Protein AF-A0AAV2RCV8-F1 (afdb_monomer_lite)

Foldseek 3Di:
DDPPDLDFAAPVLLVQLLVAVVSLLVDPSSLVLLLVLLQVVCVVVVHDRLLLSLLSVLVVLLVCLVPDDDPFVVVSLVSLVVSCQQEPDPPHPNHDQLQPVVVLNVQSVVVSVDPDDRDSVSSNVSSVVSNNSSRCLQCVCHVNVSSVVSSVVRDHPPPPPPDDDDDD

Organism: Meganyctiphanes norvegica (NCBI:txid48144)

Sequence (168 aa):
MTSTTLQNPTRQQCDQWQISLNKALEDPDGFQNFYAFLKSFEEYKGVTEGEYTRYLDFWSDCQIFKNTKFDNYSEAKQSALQIFNTYLNTRAEKKLDLGGYDHIVPKTRELLQVENSEDVSSLLNVFDEALSGMRQNLNEGGCGGAYDKWKIHLQPKDKKKNKSCRLL

pLDDT: mean 88.01, std 15.8, range [30.38, 98.31]

InterPro domains:
  IPR016137 RGS domain [PF00615] (20-113)
  IPR016137 RGS domain [PS50132] (20-139)
  IPR024066 RGS, subdomain 1/3 [G3DSA:1.10.196.10] (9-44)
  IPR036305 RGS domain superfamily [SSF48097] (6-100)
  IPR044926 RGS, subdomain 2 [G3DSA:1.10.167.10] (53-139)

Secondary structure (DSSP, 8-state):
------PPPPHHHHHHHHH-HHHHHHSHHHHHHHHHHHHHHHHHHTPPTTTTTHHHHHHHHHHHHHH---SSHHHHHHHHHHHIIIIISTT-TTPPP-TT-TTHHHHHHHHHH-SS---HHHHHHHHHHHHHHHHHHHHTTHHHHHHHHHHHH---------------

Radius of gyration: 19.49 Å; chains: 1; bounding box: 59×40×55 Å

Structure (mmCIF, N/CA/C/O backbone):
data_AF-A0AAV2RCV8-F1
#
_entry.id   AF-A0AAV2RCV8-F1
#
loop_
_atom_site.group_PDB
_atom_site.id
_atom_site.type_symbol
_atom_site.label_atom_id
_atom_site.label_alt_id
_atom_site.label_comp_id
_atom_site.label_asym_id
_atom_site.label_entity_id
_atom_site.label_seq_id
_atom_site.pdbx_PDB_ins_code
_atom_site.Cartn_x
_atom_site.Cartn_y
_atom_site.Cartn_z
_atom_site.occupancy
_atom_site.B_iso_or_equiv
_atom_site.auth_seq_id
_atom_site.auth_comp_id
_atom_site.auth_asym_id
_atom_site.auth_atom_id
_atom_site.pdbx_PDB_model_num
ATOM 1 N N . MET A 1 1 ? -6.090 21.981 -8.834 1.00 31.81 1 MET A N 1
ATOM 2 C CA . MET A 1 1 ? -5.600 20.787 -9.552 1.00 31.81 1 MET A CA 1
ATOM 3 C C . MET A 1 1 ? -4.173 21.074 -9.985 1.00 31.81 1 MET A C 1
ATOM 5 O O . MET A 1 1 ? -3.967 21.737 -10.991 1.00 31.81 1 MET A O 1
ATOM 9 N N . THR A 1 2 ? -3.191 20.726 -9.158 1.00 30.38 2 THR A N 1
ATOM 10 C CA . THR A 1 2 ? -1.776 20.874 -9.516 1.00 30.38 2 THR A CA 1
ATOM 11 C C . THR A 1 2 ? -1.405 19.712 -10.426 1.00 30.38 2 THR A C 1
ATOM 13 O O . THR A 1 2 ? -1.393 18.572 -9.973 1.00 30.38 2 THR A O 1
ATOM 16 N N . SER A 1 3 ? -1.140 19.984 -11.706 1.00 33.75 3 SER A N 1
ATOM 17 C CA . SER A 1 3 ? -0.426 19.038 -12.564 1.00 33.75 3 SER A CA 1
ATOM 18 C C . SER A 1 3 ? 0.937 18.787 -11.933 1.00 33.75 3 SER A C 1
ATOM 20 O O . SER A 1 3 ? 1.831 19.628 -12.028 1.00 33.75 3 SER A O 1
ATOM 22 N N . THR A 1 4 ? 1.085 17.664 -11.239 1.00 44.62 4 THR A N 1
ATOM 23 C CA . THR A 1 4 ? 2.384 17.204 -10.762 1.00 44.62 4 THR A CA 1
ATOM 24 C C . THR A 1 4 ? 3.161 16.766 -11.995 1.00 44.62 4 THR A C 1
ATOM 26 O O . THR A 1 4 ? 2.957 15.676 -12.523 1.00 44.62 4 THR A O 1
ATOM 29 N N . THR A 1 5 ? 3.988 17.658 -12.533 1.00 55.44 5 THR A N 1
ATOM 30 C CA . THR A 1 5 ? 4.910 17.317 -13.615 1.00 55.44 5 THR A CA 1
ATOM 31 C C . THR A 1 5 ? 5.799 16.186 -13.111 1.00 55.44 5 THR A C 1
ATOM 33 O O . THR A 1 5 ? 6.567 16.407 -12.175 1.00 55.44 5 THR A O 1
ATOM 36 N N . LEU A 1 6 ? 5.683 14.990 -13.700 1.00 65.94 6 LEU A N 1
ATOM 37 C CA . LEU A 1 6 ? 6.571 13.865 -13.402 1.00 65.94 6 LEU A CA 1
ATOM 38 C C . LEU A 1 6 ? 8.017 14.346 -13.534 1.00 65.94 6 LEU A C 1
ATOM 40 O O . LEU A 1 6 ? 8.465 14.720 -14.622 1.00 65.94 6 LEU A O 1
ATOM 44 N N . GLN A 1 7 ? 8.724 14.422 -12.407 1.00 69.38 7 GLN A N 1
ATOM 45 C CA . GLN A 1 7 ? 10.110 14.853 -12.416 1.00 69.38 7 GLN A CA 1
ATOM 46 C C . GLN A 1 7 ? 10.984 13.703 -12.893 1.00 69.38 7 GLN A C 1
ATOM 48 O O . GLN A 1 7 ? 10.895 12.584 -12.390 1.00 69.38 7 GLN A O 1
ATOM 53 N N . ASN A 1 8 ? 11.855 14.002 -13.857 1.00 81.75 8 ASN A N 1
ATOM 54 C CA . ASN A 1 8 ? 12.872 13.058 -14.296 1.00 81.75 8 ASN A CA 1
ATOM 55 C C . ASN A 1 8 ? 13.829 12.778 -13.127 1.00 81.75 8 ASN A C 1
ATOM 57 O O . ASN A 1 8 ? 14.493 13.721 -12.674 1.00 81.75 8 ASN A O 1
ATOM 61 N N . PRO A 1 9 ? 13.945 11.519 -12.675 1.00 87.75 9 PRO A N 1
ATOM 62 C CA . PRO A 1 9 ? 14.714 11.189 -11.488 1.00 87.75 9 PRO A CA 1
ATOM 63 C C . PRO A 1 9 ? 16.207 11.438 -11.676 1.00 87.75 9 PRO A C 1
ATOM 65 O O . PRO A 1 9 ? 16.779 11.306 -12.765 1.00 87.75 9 PRO A O 1
ATOM 68 N N . THR A 1 10 ? 16.875 11.795 -10.583 1.00 89.56 10 THR A N 1
ATOM 69 C CA . THR A 1 10 ? 18.338 11.799 -10.537 1.00 89.56 10 THR A CA 1
ATOM 70 C C . THR A 1 10 ? 18.884 10.371 -10.552 1.00 89.56 10 THR A C 1
ATOM 72 O O . THR A 1 10 ? 18.195 9.417 -10.206 1.00 89.56 10 THR A O 1
ATOM 75 N N . ARG A 1 11 ? 20.169 10.209 -10.893 1.00 88.81 11 ARG A N 1
ATOM 76 C CA . ARG A 1 11 ? 20.830 8.896 -10.818 1.00 88.81 11 ARG A CA 1
ATOM 77 C C . ARG A 1 11 ? 20.767 8.277 -9.429 1.00 88.81 11 ARG A C 1
ATOM 79 O O . ARG A 1 11 ? 20.459 7.102 -9.315 1.00 88.81 11 ARG A O 1
ATOM 86 N N . GLN A 1 12 ? 20.988 9.081 -8.394 1.00 90.94 12 GLN A N 1
ATOM 87 C CA . GLN A 1 12 ? 20.906 8.604 -7.021 1.00 90.94 12 GLN A CA 1
ATOM 88 C C . GLN A 1 12 ? 19.490 8.129 -6.671 1.00 90.94 12 GLN A C 1
ATOM 90 O O . GLN A 1 12 ? 19.358 7.080 -6.051 1.00 90.94 12 GLN A O 1
ATOM 95 N N . GLN A 1 13 ? 18.449 8.856 -7.093 1.00 92.88 13 GLN A N 1
ATOM 96 C CA . GLN A 1 13 ? 17.059 8.423 -6.920 1.00 92.88 13 GLN A CA 1
ATOM 97 C C . GLN A 1 13 ? 16.796 7.097 -7.638 1.00 92.88 13 GLN A C 1
ATOM 99 O O . GLN A 1 13 ? 16.335 6.160 -6.995 1.00 92.88 13 GLN A O 1
ATOM 104 N N . CYS A 1 14 ? 17.184 6.967 -8.913 1.00 91.81 14 CYS A N 1
ATOM 105 C CA . CYS A 1 14 ? 17.063 5.699 -9.640 1.00 91.81 14 CYS A CA 1
ATOM 106 C C . CYS A 1 14 ? 17.751 4.548 -8.897 1.00 91.81 14 CYS A C 1
ATOM 108 O O . CYS A 1 14 ? 17.134 3.507 -8.695 1.00 91.81 14 CYS A O 1
ATOM 110 N N . ASP A 1 15 ? 18.993 4.750 -8.444 1.00 92.50 15 ASP A N 1
ATOM 111 C CA . ASP A 1 15 ? 19.747 3.728 -7.716 1.00 92.50 15 ASP A CA 1
ATOM 112 C C . ASP A 1 15 ? 19.010 3.327 -6.418 1.00 92.50 15 ASP A C 1
ATOM 114 O O . ASP A 1 15 ? 18.880 2.142 -6.117 1.00 92.50 15 ASP A O 1
ATOM 118 N N . GLN A 1 16 ? 18.468 4.289 -5.656 1.00 94.06 16 GLN A N 1
ATOM 119 C CA . GLN A 1 16 ? 17.703 3.996 -4.434 1.00 94.06 16 GLN A CA 1
ATOM 120 C C . GLN A 1 16 ? 16.398 3.244 -4.724 1.00 94.06 16 GLN A C 1
ATOM 122 O O . GLN A 1 16 ? 16.103 2.257 -4.047 1.00 94.06 16 GLN A O 1
ATOM 127 N N . TRP A 1 17 ? 15.631 3.689 -5.720 1.00 94.75 17 TRP A N 1
ATOM 128 C CA . TRP A 1 17 ? 14.340 3.100 -6.073 1.00 94.75 17 TRP A CA 1
ATOM 129 C C . TRP A 1 17 ? 14.484 1.721 -6.715 1.00 94.75 17 TRP A C 1
ATOM 131 O O . TRP A 1 17 ? 13.585 0.899 -6.574 1.00 94.75 17 TRP A O 1
ATOM 141 N N . GLN A 1 18 ? 15.608 1.437 -7.382 1.00 91.56 18 GLN A N 1
ATOM 142 C CA . GLN A 1 18 ? 15.926 0.105 -7.905 1.00 91.56 18 GLN A CA 1
ATOM 143 C C . GLN A 1 18 ? 16.282 -0.895 -6.804 1.00 91.56 18 GLN A C 1
ATOM 145 O O . GLN A 1 18 ? 15.990 -2.083 -6.941 1.00 91.56 18 GLN A O 1
ATOM 150 N N . ILE A 1 19 ? 16.908 -0.428 -5.721 1.00 91.00 19 ILE A N 1
ATOM 151 C CA . ILE A 1 19 ? 17.305 -1.284 -4.598 1.00 91.00 19 ILE A CA 1
ATOM 152 C C . ILE A 1 19 ? 16.086 -1.761 -3.804 1.00 91.00 19 ILE A C 1
ATOM 154 O O . ILE A 1 19 ? 16.081 -2.892 -3.322 1.00 91.00 19 ILE A O 1
ATOM 158 N N . SER A 1 20 ? 15.080 -0.906 -3.602 1.00 92.12 20 SER A N 1
ATOM 159 C CA . 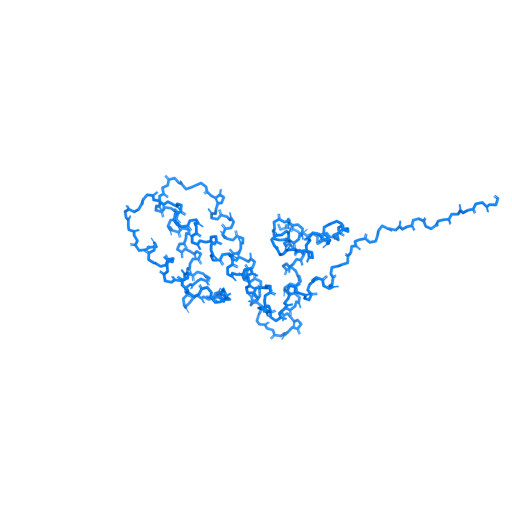SER A 1 20 ? 13.956 -1.245 -2.730 1.00 92.12 20 SER A CA 1
ATOM 160 C C . SER A 1 20 ? 12.680 -0.492 -3.074 1.00 92.12 20 SER A C 1
ATOM 162 O O . SER A 1 20 ? 12.687 0.733 -3.202 1.00 92.12 20 SER A O 1
ATOM 164 N N . LEU A 1 21 ? 11.563 -1.228 -3.102 1.00 94.50 21 LEU A N 1
ATOM 165 C CA . LEU A 1 21 ? 10.234 -0.654 -3.277 1.00 94.50 21 LEU A CA 1
ATOM 166 C C . LEU A 1 21 ? 9.913 0.331 -2.148 1.00 94.50 21 LEU A C 1
ATOM 168 O O . LEU A 1 21 ? 9.355 1.383 -2.420 1.00 94.50 21 LEU A O 1
ATOM 172 N N . ASN A 1 22 ? 10.334 0.059 -0.906 1.00 94.25 22 ASN A N 1
ATOM 173 C CA . ASN A 1 22 ? 10.134 1.000 0.205 1.00 94.25 22 ASN A CA 1
ATOM 174 C C . ASN A 1 22 ? 10.743 2.366 -0.095 1.00 94.25 22 ASN A C 1
ATOM 176 O O . ASN A 1 22 ? 10.069 3.376 0.052 1.00 94.25 22 ASN A O 1
ATOM 180 N N . LYS A 1 23 ? 11.977 2.392 -0.605 1.00 95.00 23 LYS A N 1
ATOM 181 C CA . LYS A 1 23 ? 12.652 3.645 -0.958 1.00 95.00 23 LYS A CA 1
ATOM 182 C C . LYS A 1 23 ? 11.942 4.389 -2.082 1.00 95.00 23 LYS A C 1
ATOM 184 O O . LYS A 1 23 ? 11.980 5.610 -2.107 1.00 95.00 23 LYS A O 1
ATOM 189 N N . ALA A 1 24 ? 11.326 3.661 -3.011 1.00 95.25 24 ALA A N 1
ATOM 190 C CA . ALA A 1 24 ? 10.511 4.267 -4.053 1.00 95.25 24 ALA A CA 1
ATOM 191 C C . ALA A 1 24 ? 9.210 4.854 -3.492 1.00 95.25 24 ALA A C 1
ATOM 193 O O . ALA A 1 24 ? 8.835 5.945 -3.890 1.00 95.25 24 ALA A O 1
ATOM 194 N N . LEU A 1 25 ? 8.535 4.159 -2.573 1.00 96.06 25 LEU A N 1
ATOM 195 C CA . LEU A 1 25 ? 7.263 4.614 -2.000 1.00 96.06 25 LEU A CA 1
ATOM 196 C C . LEU A 1 25 ? 7.435 5.768 -1.002 1.00 96.06 25 LEU A C 1
ATOM 198 O O . LEU A 1 25 ? 6.602 6.663 -0.957 1.00 96.06 25 LEU A O 1
ATOM 202 N N . GLU A 1 26 ? 8.511 5.761 -0.216 1.00 94.88 26 GLU A N 1
ATOM 203 C CA . GLU A 1 26 ? 8.824 6.813 0.763 1.00 94.88 26 GLU A CA 1
ATOM 204 C C . GLU A 1 26 ? 9.334 8.108 0.109 1.00 94.88 26 GLU A C 1
ATOM 206 O O . GLU A 1 26 ? 9.259 9.176 0.717 1.00 94.88 26 GLU A O 1
ATOM 211 N N . ASP A 1 27 ? 9.838 8.031 -1.125 1.00 94.88 27 ASP A N 1
ATOM 212 C CA . ASP A 1 27 ? 10.208 9.192 -1.932 1.00 9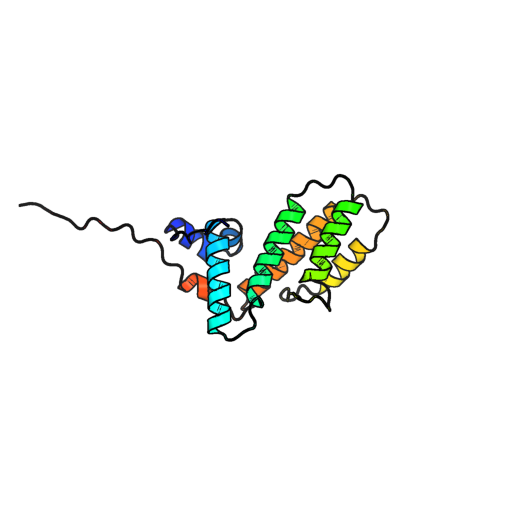4.88 27 ASP A CA 1
ATOM 213 C C . ASP A 1 27 ? 8.968 9.714 -2.686 1.00 94.88 27 ASP A C 1
ATOM 215 O O . ASP A 1 27 ? 8.419 8.982 -3.513 1.00 94.88 27 ASP A O 1
ATOM 219 N N . PRO A 1 28 ? 8.524 10.969 -2.473 1.00 94.12 28 PRO A N 1
ATOM 220 C CA . PRO A 1 28 ? 7.377 11.529 -3.188 1.00 94.12 28 PRO A CA 1
ATOM 221 C C . PRO A 1 28 ? 7.503 11.450 -4.715 1.00 94.12 28 PRO A C 1
ATOM 223 O O . PRO A 1 28 ? 6.517 11.158 -5.396 1.00 94.12 28 PRO A O 1
ATOM 226 N N . ASP A 1 29 ? 8.704 11.665 -5.264 1.00 93.69 29 ASP A N 1
ATOM 227 C CA . ASP A 1 29 ? 8.936 11.552 -6.705 1.00 93.69 29 ASP A CA 1
ATOM 228 C C . ASP A 1 29 ? 8.895 10.085 -7.143 1.00 93.69 29 ASP A C 1
ATOM 230 O O . ASP A 1 29 ? 8.361 9.771 -8.210 1.00 93.69 29 ASP A O 1
ATOM 234 N N . GLY A 1 30 ? 9.437 9.184 -6.321 1.00 94.75 30 GLY A N 1
ATOM 235 C CA . GLY A 1 30 ? 9.444 7.745 -6.574 1.00 94.75 30 GLY A CA 1
ATOM 236 C C . GLY A 1 30 ? 8.031 7.179 -6.615 1.00 94.75 30 GLY A C 1
ATOM 237 O O . GLY A 1 30 ? 7.675 6.483 -7.568 1.00 94.75 30 GLY A O 1
ATOM 238 N N . PHE A 1 31 ? 7.199 7.565 -5.648 1.00 96.06 31 PHE A N 1
ATOM 239 C CA . PHE A 1 31 ? 5.799 7.181 -5.567 1.00 96.06 31 PHE A CA 1
ATOM 240 C C . PHE A 1 31 ? 5.034 7.645 -6.809 1.00 96.06 31 PHE A C 1
ATOM 242 O O . PHE A 1 31 ? 4.375 6.838 -7.459 1.00 96.06 31 PHE A O 1
ATOM 249 N N . GLN A 1 32 ? 5.157 8.923 -7.189 1.00 95.38 32 GLN A N 1
ATOM 250 C CA . GLN A 1 32 ? 4.452 9.472 -8.355 1.00 95.38 32 G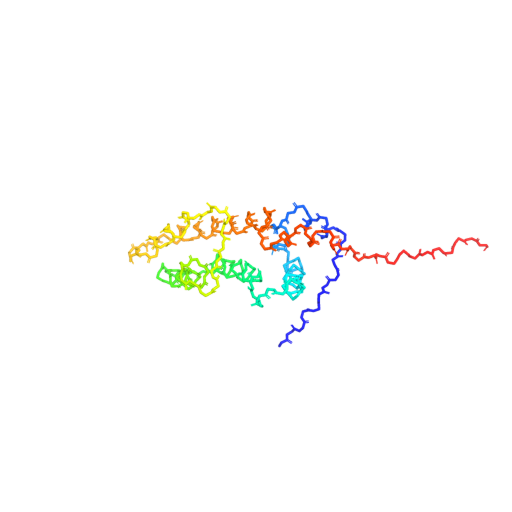LN A CA 1
ATOM 251 C C . GLN A 1 32 ? 4.911 8.828 -9.669 1.00 95.38 32 GLN A C 1
ATOM 253 O O . GLN A 1 32 ? 4.081 8.486 -10.514 1.00 95.38 32 GLN A O 1
ATOM 258 N N . ASN A 1 33 ? 6.220 8.610 -9.837 1.00 94.94 33 ASN A N 1
ATOM 259 C CA . ASN A 1 33 ? 6.757 7.934 -11.017 1.00 94.94 33 ASN A CA 1
ATOM 260 C C . ASN A 1 33 ? 6.293 6.476 -11.097 1.00 94.94 33 ASN A C 1
ATOM 262 O O . ASN A 1 33 ? 5.947 6.005 -12.183 1.00 94.94 33 ASN A O 1
ATOM 266 N N . PHE A 1 34 ? 6.257 5.763 -9.970 1.00 95.75 34 PHE A N 1
ATOM 267 C CA . PHE A 1 34 ? 5.775 4.389 -9.956 1.00 95.75 34 PHE A CA 1
ATOM 268 C C . PHE A 1 34 ? 4.265 4.318 -10.201 1.00 95.75 34 PHE A C 1
ATOM 270 O O . PHE A 1 34 ? 3.821 3.494 -10.994 1.00 95.75 34 PHE A O 1
ATOM 277 N N . TYR A 1 35 ? 3.481 5.229 -9.621 1.00 96.56 35 TYR A N 1
ATOM 278 C CA . TYR A 1 35 ? 2.039 5.326 -9.857 1.00 96.56 35 TYR A CA 1
ATOM 279 C C . TYR A 1 35 ? 1.712 5.568 -11.334 1.00 96.56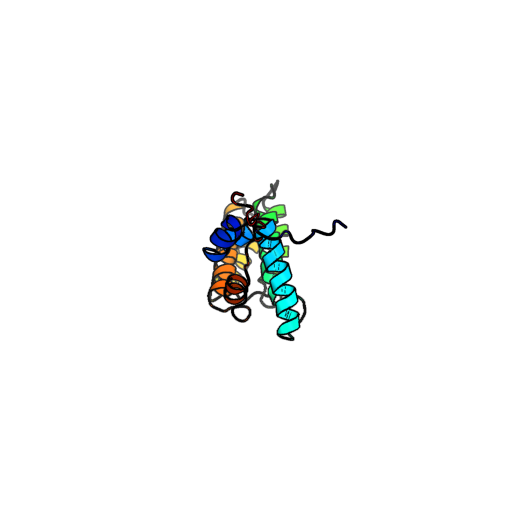 35 TYR A C 1
ATOM 281 O O . TYR A 1 35 ? 0.906 4.848 -11.923 1.00 96.56 35 TYR A O 1
ATOM 289 N N . ALA A 1 36 ? 2.382 6.536 -11.966 1.00 95.00 36 ALA A N 1
ATOM 290 C CA . ALA A 1 36 ? 2.209 6.818 -13.390 1.00 95.00 36 ALA A CA 1
ATOM 291 C C . ALA A 1 36 ? 2.633 5.640 -14.279 1.00 95.00 36 ALA A C 1
ATOM 293 O O . ALA A 1 36 ? 1.976 5.348 -15.285 1.00 95.00 36 ALA A O 1
ATOM 294 N N . PHE A 1 37 ? 3.704 4.938 -13.894 1.00 95.31 37 PHE A N 1
ATOM 295 C CA . PHE A 1 37 ? 4.097 3.703 -14.558 1.00 95.31 37 PHE A CA 1
ATOM 296 C C . PHE A 1 37 ? 3.007 2.636 -14.437 1.00 95.31 37 PHE A C 1
ATOM 298 O O . PHE A 1 37 ? 2.652 2.054 -15.455 1.00 95.31 37 PHE A O 1
ATOM 305 N N . LEU A 1 38 ? 2.453 2.397 -13.242 1.00 95.69 38 LEU A N 1
ATOM 306 C CA . LEU A 1 38 ? 1.399 1.399 -13.041 1.00 95.69 38 LEU A CA 1
ATOM 307 C C . LEU A 1 38 ? 0.176 1.700 -13.901 1.00 95.69 38 LEU A C 1
ATOM 309 O O . LEU A 1 38 ? -0.283 0.803 -14.597 1.00 95.69 38 LEU A O 1
ATOM 313 N N . LYS A 1 39 ? -0.282 2.955 -13.933 1.00 95.75 39 LYS A N 1
ATOM 314 C CA . LYS A 1 39 ? -1.397 3.370 -14.793 1.00 95.75 39 LYS A CA 1
ATOM 315 C C . LYS A 1 39 ? -1.129 3.075 -16.276 1.00 95.75 39 LYS A C 1
ATOM 317 O O . LYS A 1 39 ? -1.932 2.436 -16.944 1.00 95.75 39 LYS A O 1
ATOM 322 N N . SER A 1 40 ? 0.044 3.459 -16.780 1.00 94.44 40 SER A N 1
ATOM 323 C CA . SER A 1 40 ? 0.426 3.175 -18.176 1.00 94.44 40 SER A CA 1
ATOM 324 C C . SER A 1 40 ? 0.587 1.669 -18.435 1.00 94.44 40 SER A C 1
ATOM 326 O O . SER A 1 40 ? 0.333 1.166 -19.530 1.00 94.44 40 SER A O 1
ATOM 328 N N . PHE A 1 41 ? 1.039 0.926 -17.424 1.00 94.38 41 PHE A N 1
ATOM 329 C CA . PHE A 1 41 ? 1.233 -0.514 -17.501 1.00 94.38 41 PHE A CA 1
ATOM 330 C C . PHE A 1 41 ? -0.098 -1.272 -17.491 1.00 94.38 41 PHE A C 1
ATOM 332 O O . PHE A 1 41 ? -0.204 -2.290 -18.174 1.00 94.38 41 PHE A O 1
ATOM 339 N N . GLU A 1 42 ? -1.109 -0.772 -16.776 1.00 94.94 42 GLU A N 1
ATOM 340 C CA . GLU A 1 42 ? -2.482 -1.280 -16.820 1.00 94.94 42 GLU A CA 1
ATOM 341 C C . GLU A 1 42 ? -3.043 -1.198 -18.244 1.00 94.94 42 GLU A C 1
ATOM 343 O O . GLU A 1 42 ? -3.457 -2.215 -18.805 1.00 94.94 42 GLU A O 1
ATOM 348 N N . GLU A 1 43 ? -2.944 -0.015 -18.861 1.00 94.25 43 GLU A N 1
ATOM 349 C CA . GLU A 1 43 ? -3.359 0.234 -20.247 1.00 94.25 43 GLU A CA 1
ATOM 350 C C . GLU A 1 43 ? -2.636 -0.700 -21.228 1.00 94.25 43 GLU A C 1
ATOM 352 O O . GLU A 1 43 ? -3.269 -1.368 -22.046 1.00 94.25 43 GLU A O 1
ATOM 357 N N . TYR A 1 44 ? -1.309 -0.822 -21.104 1.00 93.25 44 TYR A N 1
ATOM 358 C CA . TYR A 1 44 ? -0.509 -1.729 -21.932 1.00 93.25 44 TYR A CA 1
ATOM 359 C C . TYR A 1 44 ? -0.906 -3.204 -21.761 1.00 93.25 44 TYR A C 1
ATOM 361 O O . TYR A 1 44 ? -0.858 -3.984 -22.714 1.00 93.25 44 TYR A O 1
ATOM 369 N N . LYS A 1 45 ? -1.270 -3.612 -20.541 1.00 93.38 45 LYS A N 1
ATOM 370 C CA . LYS A 1 45 ? -1.691 -4.983 -20.234 1.00 93.38 45 LYS A CA 1
ATOM 371 C C . LYS A 1 45 ? -3.154 -5.259 -20.565 1.00 93.38 45 LYS A C 1
ATOM 373 O O . LYS A 1 45 ? -3.531 -6.429 -20.552 1.00 93.38 45 LYS A O 1
ATOM 378 N N . GLY A 1 46 ? -3.945 -4.231 -20.866 1.00 93.31 46 GLY A N 1
ATOM 379 C CA . GLY A 1 46 ? -5.384 -4.358 -21.067 1.00 93.31 46 GLY A CA 1
ATOM 380 C C . GLY A 1 46 ? -6.117 -4.824 -19.807 1.00 93.31 46 GLY A C 1
ATOM 381 O O . GLY A 1 46 ? -7.110 -5.539 -19.917 1.00 93.31 46 GLY A O 1
ATOM 382 N N . VAL A 1 47 ? -5.604 -4.481 -18.620 1.00 93.56 47 VAL A N 1
ATOM 383 C CA . VAL A 1 47 ? -6.306 -4.727 -17.350 1.00 93.56 47 VAL A CA 1
ATOM 384 C C . VAL A 1 47 ? -7.189 -3.532 -17.000 1.00 93.56 47 VAL A C 1
ATOM 386 O O . VAL A 1 47 ? -6.985 -2.431 -17.510 1.00 93.56 47 VAL A O 1
ATOM 389 N N . THR A 1 48 ? -8.186 -3.752 -16.145 1.00 93.31 48 THR A N 1
ATOM 390 C CA . THR A 1 48 ? -9.097 -2.697 -15.686 1.00 93.31 48 THR A CA 1
ATOM 391 C C . THR A 1 48 ? -8.319 -1.547 -15.038 1.00 93.31 48 THR A C 1
ATOM 393 O O . THR A 1 48 ? -7.396 -1.784 -14.258 1.00 93.31 48 THR A O 1
ATOM 396 N N . GLU A 1 49 ? -8.697 -0.302 -15.348 1.00 94.12 49 GLU A N 1
ATOM 397 C CA . GLU A 1 49 ? -8.119 0.883 -14.703 1.00 94.12 49 GLU A CA 1
ATOM 398 C C . GLU A 1 49 ? -8.275 0.766 -13.182 1.00 94.12 49 GLU A C 1
ATOM 400 O O . GLU A 1 49 ? -9.360 0.461 -12.682 1.00 94.12 49 GLU A O 1
ATOM 405 N N . GLY A 1 50 ? -7.190 0.987 -12.442 1.00 94.75 50 GLY A N 1
ATOM 406 C CA . GLY A 1 50 ? -7.209 0.851 -10.986 1.00 94.75 50 GLY A CA 1
ATOM 407 C C . GLY A 1 5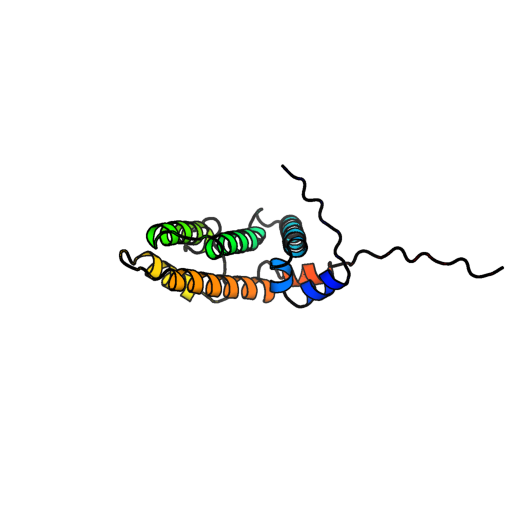0 ? -6.730 -0.503 -10.461 1.00 94.75 50 GLY A C 1
ATOM 408 O O . GLY A 1 50 ? -6.508 -0.628 -9.256 1.00 94.75 50 GLY A O 1
ATOM 409 N N . GLU A 1 51 ? -6.571 -1.522 -11.314 1.00 95.25 51 GLU A N 1
ATOM 410 C CA . GLU A 1 51 ? -6.248 -2.895 -10.896 1.00 95.25 51 GLU A CA 1
ATOM 411 C C . GLU A 1 51 ? -4.909 -2.999 -10.146 1.00 95.25 51 GLU A C 1
ATOM 413 O O . GLU A 1 51 ? -4.791 -3.718 -9.153 1.00 95.25 51 GLU A O 1
ATOM 418 N N . TYR A 1 52 ? -3.895 -2.266 -10.594 1.00 96.25 52 TYR A N 1
ATOM 419 C CA . TYR A 1 52 ? -2.563 -2.226 -9.996 1.00 96.25 52 TYR A CA 1
ATOM 420 C C . TYR A 1 52 ? -2.359 -0.978 -9.138 1.00 96.25 52 TYR A C 1
ATOM 422 O O . TYR A 1 52 ? -1.736 -1.049 -8.080 1.00 96.25 52 TYR A O 1
ATOM 430 N N . THR A 1 53 ? -2.895 0.168 -9.550 1.00 96.94 53 THR A N 1
ATOM 431 C CA . THR A 1 53 ? -2.752 1.439 -8.822 1.00 96.94 53 THR A CA 1
ATOM 432 C C . THR A 1 53 ? -3.442 1.426 -7.455 1.00 96.94 53 THR A C 1
ATOM 434 O O . THR A 1 53 ? -2.931 2.059 -6.529 1.00 96.94 53 THR A O 1
ATOM 437 N N . ARG A 1 54 ? -4.484 0.602 -7.242 1.00 97.50 54 ARG A N 1
ATOM 438 C CA . ARG A 1 54 ? -5.113 0.423 -5.915 1.00 97.50 54 ARG A CA 1
ATOM 439 C C . ARG A 1 54 ? -4.150 -0.017 -4.808 1.00 97.50 54 ARG A C 1
ATOM 441 O O . ARG A 1 54 ? -4.411 0.236 -3.636 1.00 97.50 54 ARG A O 1
ATOM 448 N N . TYR A 1 55 ? -3.037 -0.662 -5.157 1.00 97.75 55 TYR A N 1
ATOM 449 C CA . TYR A 1 55 ? -2.000 -1.029 -4.193 1.00 97.75 55 TYR A CA 1
ATOM 450 C C . TYR A 1 55 ? -1.295 0.208 -3.617 1.00 97.75 55 TYR A C 1
ATOM 452 O O . TYR A 1 55 ? -0.962 0.245 -2.432 1.00 97.75 55 TYR A O 1
ATOM 460 N N . LEU A 1 56 ? -1.101 1.237 -4.445 1.00 97.69 56 LEU A N 1
ATOM 461 C CA . LEU A 1 56 ? -0.522 2.513 -4.033 1.00 97.69 56 LEU A CA 1
ATOM 462 C C . LEU A 1 56 ? -1.550 3.424 -3.355 1.00 97.69 56 LEU A C 1
ATOM 464 O O . LEU A 1 56 ? -1.186 4.143 -2.421 1.00 97.69 56 LEU A O 1
ATOM 468 N N . ASP A 1 57 ? -2.822 3.347 -3.761 1.00 98.12 57 ASP A N 1
ATOM 469 C CA . ASP A 1 57 ? -3.927 3.977 -3.027 1.00 98.12 57 ASP A CA 1
ATOM 470 C C . ASP A 1 57 ? -3.972 3.434 -1.585 1.00 98.12 57 ASP A C 1
ATOM 472 O O . ASP A 1 57 ? -3.914 4.201 -0.627 1.00 98.12 57 ASP A O 1
ATOM 476 N N . PHE A 1 58 ? -3.946 2.105 -1.415 1.00 98.31 58 PHE A N 1
ATOM 477 C CA . PHE A 1 58 ? -3.908 1.465 -0.097 1.00 98.31 58 PHE A CA 1
ATOM 478 C C . PHE A 1 58 ? -2.683 1.862 0.729 1.00 98.31 58 PHE A C 1
ATOM 480 O O . PHE A 1 58 ? -2.810 2.121 1.927 1.00 98.31 58 PHE A O 1
ATOM 487 N N . TRP A 1 59 ? -1.496 1.928 0.111 1.00 98.12 59 TRP A N 1
ATOM 488 C CA . TRP A 1 59 ? -0.302 2.412 0.804 1.00 98.12 59 TRP A CA 1
ATOM 489 C C . TRP A 1 59 ? -0.506 3.834 1.331 1.00 98.12 59 TRP A C 1
ATOM 491 O O . TRP A 1 59 ? -0.185 4.098 2.491 1.00 98.12 59 TRP A O 1
ATOM 501 N N . SER A 1 60 ? -1.073 4.716 0.504 1.00 97.88 60 SER A N 1
ATOM 502 C CA . SER A 1 60 ? -1.336 6.117 0.850 1.00 97.88 60 SER A CA 1
ATOM 503 C C . SER A 1 60 ? -2.328 6.230 2.001 1.00 97.88 60 SER A C 1
ATOM 505 O O . SER A 1 60 ? -2.042 6.912 2.984 1.00 97.88 60 SER A O 1
ATOM 507 N N . ASP A 1 61 ? -3.442 5.502 1.930 1.00 98.25 61 ASP A N 1
ATOM 508 C CA . ASP A 1 61 ? -4.461 5.496 2.980 1.00 98.25 61 ASP A CA 1
ATOM 509 C C . ASP A 1 61 ? -3.900 4.960 4.304 1.00 98.25 61 ASP A C 1
ATOM 511 O O . ASP A 1 61 ? -4.153 5.530 5.367 1.00 98.25 61 ASP A O 1
ATOM 515 N N . CYS A 1 62 ? -3.046 3.931 4.258 1.00 97.88 62 CYS A N 1
ATOM 516 C CA . CYS A 1 62 ? -2.333 3.462 5.446 1.00 97.88 62 CYS A CA 1
ATOM 517 C C . CYS A 1 62 ? -1.345 4.503 5.991 1.00 97.88 62 CYS A C 1
ATOM 519 O O . CYS A 1 62 ? -1.247 4.656 7.207 1.00 97.88 62 CYS A O 1
ATOM 521 N N . GLN A 1 63 ? -0.607 5.231 5.141 1.00 96.94 63 GLN A N 1
ATOM 522 C CA . GLN A 1 63 ? 0.276 6.301 5.625 1.00 96.94 63 GLN A CA 1
ATOM 523 C C . GLN A 1 63 ? -0.522 7.429 6.281 1.00 96.94 63 GLN A C 1
ATOM 525 O O . GLN A 1 63 ? -0.110 7.945 7.319 1.00 96.94 63 GLN A O 1
ATOM 530 N N . ILE A 1 64 ? -1.672 7.801 5.712 1.00 96.88 64 ILE A N 1
ATOM 531 C CA . ILE A 1 64 ? -2.572 8.795 6.307 1.00 96.88 64 ILE A CA 1
ATOM 532 C C . ILE A 1 64 ? -3.058 8.301 7.668 1.00 96.88 64 ILE A C 1
ATOM 534 O O . ILE A 1 64 ? -2.932 9.028 8.651 1.00 96.88 64 ILE A O 1
ATOM 538 N N . PHE A 1 65 ? -3.535 7.057 7.752 1.00 96.56 65 PHE A N 1
ATOM 539 C CA . PHE A 1 65 ? -3.969 6.446 9.007 1.00 96.56 65 PHE A CA 1
ATOM 540 C C . PHE A 1 65 ? -2.874 6.494 10.076 1.00 96.56 65 PHE A C 1
ATOM 542 O O . PHE A 1 65 ? -3.107 6.976 11.179 1.00 96.56 65 PHE A O 1
ATOM 549 N N . LYS A 1 66 ? -1.652 6.076 9.730 1.00 95.12 66 LYS A N 1
ATOM 550 C CA . LYS A 1 66 ? -0.512 6.053 10.657 1.00 95.12 66 LYS A CA 1
ATOM 551 C C . LYS A 1 66 ? -0.074 7.435 11.137 1.00 95.12 66 LYS A C 1
ATOM 553 O O . LYS A 1 66 ? 0.395 7.565 12.263 1.00 95.12 66 LYS A O 1
ATOM 558 N N . ASN A 1 67 ? -0.189 8.448 10.283 1.00 94.62 67 ASN A N 1
ATOM 559 C CA . ASN A 1 67 ? 0.230 9.815 10.597 1.00 94.62 67 ASN A CA 1
ATOM 560 C C . ASN A 1 67 ? -0.885 10.653 11.240 1.00 94.62 67 ASN A C 1
ATOM 562 O O . ASN A 1 67 ? -0.627 11.762 11.716 1.00 94.62 67 ASN A O 1
ATOM 566 N N . THR A 1 68 ? -2.118 10.144 11.255 1.00 95.06 68 THR A N 1
ATOM 567 C CA . THR A 1 68 ? -3.252 10.808 11.892 1.00 95.06 68 THR A CA 1
ATOM 568 C C . THR A 1 68 ? -3.152 10.660 13.404 1.00 95.06 68 THR A C 1
ATOM 570 O O . THR A 1 68 ? -2.938 9.571 13.935 1.00 95.06 68 THR A O 1
ATOM 573 N N . LYS A 1 69 ? -3.323 11.774 14.117 1.00 92.44 69 LYS A N 1
ATOM 574 C CA . LYS A 1 69 ? -3.533 11.745 15.564 1.00 92.44 69 LYS A CA 1
ATOM 575 C C . LYS A 1 69 ? -5.015 11.506 15.811 1.00 92.44 69 LYS A C 1
ATOM 577 O O . LYS A 1 69 ? -5.824 12.338 15.419 1.00 92.44 69 LYS A O 1
ATOM 582 N N . PHE A 1 70 ? -5.340 10.376 16.421 1.00 90.44 70 PHE A N 1
ATOM 583 C CA . PHE A 1 70 ? -6.700 10.060 16.839 1.00 90.44 70 PHE A CA 1
ATOM 584 C C . PHE A 1 70 ? -6.896 10.495 18.284 1.00 90.44 70 PHE A C 1
ATOM 586 O O . PHE A 1 70 ? -6.056 10.185 19.132 1.00 90.44 70 PHE A O 1
ATOM 593 N N . ASP A 1 71 ? -8.002 11.179 18.567 1.00 87.06 71 ASP A N 1
ATOM 594 C CA . ASP A 1 71 ? -8.303 11.632 19.927 1.00 87.06 71 ASP A CA 1
ATOM 595 C C . ASP A 1 71 ? -8.787 10.468 20.805 1.00 87.06 71 ASP A C 1
ATOM 597 O O . ASP A 1 71 ? -8.686 10.503 22.031 1.00 87.06 71 ASP A O 1
ATOM 601 N N . ASN A 1 72 ? -9.309 9.412 20.177 1.00 86.94 72 ASN A N 1
ATOM 602 C CA . ASN A 1 72 ? -9.787 8.206 20.838 1.00 86.94 72 ASN A CA 1
ATOM 603 C C . ASN A 1 72 ? -9.750 6.989 19.897 1.00 86.94 72 ASN A C 1
ATOM 605 O O . ASN A 1 72 ? -9.637 7.102 18.674 1.00 86.94 72 ASN A O 1
ATOM 609 N N . TYR A 1 73 ? -9.893 5.795 20.477 1.00 90.00 73 TYR A N 1
ATOM 610 C CA . TYR A 1 73 ? -9.902 4.543 19.722 1.00 90.00 73 TYR A CA 1
ATOM 611 C C . TYR A 1 73 ? -11.073 4.435 18.734 1.00 90.00 73 TYR A C 1
ATOM 613 O O . TYR A 1 73 ? -10.923 3.816 17.684 1.00 90.00 73 TYR A O 1
ATOM 621 N N . SER A 1 74 ? -12.229 5.040 19.028 1.00 91.38 74 SER A N 1
ATOM 622 C CA . SER A 1 74 ? -13.406 4.973 18.149 1.00 91.38 74 SER A CA 1
ATOM 623 C C . SER A 1 74 ? -13.134 5.626 16.791 1.00 91.38 74 SER A C 1
ATOM 625 O O . SER A 1 74 ? -13.441 5.042 15.752 1.00 91.38 74 SER A O 1
ATOM 627 N N . GLU A 1 75 ? -12.474 6.786 16.778 1.00 93.06 75 GLU A N 1
ATOM 628 C CA . GLU A 1 75 ? -12.047 7.460 15.545 1.00 93.06 75 GLU A CA 1
ATOM 629 C C . GLU A 1 75 ? -11.030 6.630 14.758 1.00 93.06 75 GLU A C 1
ATOM 631 O O . GLU A 1 75 ? -11.198 6.416 13.552 1.00 93.06 75 GLU A O 1
ATOM 636 N N . ALA A 1 76 ? -10.015 6.090 15.444 1.00 94.25 76 ALA A N 1
ATOM 637 C CA . ALA A 1 76 ? -9.036 5.199 14.825 1.00 94.25 76 ALA A CA 1
ATOM 638 C C . ALA A 1 76 ? -9.723 3.970 14.211 1.00 94.25 76 ALA A C 1
ATOM 640 O O . ALA A 1 76 ? -9.476 3.606 13.063 1.00 94.25 76 ALA A O 1
ATOM 641 N N . LYS A 1 77 ? -10.656 3.356 14.939 1.00 95.44 77 LYS A N 1
ATOM 642 C CA . LYS A 1 77 ? -11.438 2.208 14.481 1.00 95.44 77 LYS A CA 1
ATOM 643 C C . LYS A 1 77 ? -12.286 2.543 13.256 1.00 95.44 77 LYS A C 1
ATOM 645 O O . LYS A 1 77 ? -12.341 1.731 12.337 1.00 95.44 77 LYS A O 1
ATOM 650 N N . GLN A 1 78 ? -12.927 3.710 13.205 1.00 95.25 78 GLN A N 1
ATOM 651 C CA . GLN A 1 78 ? -13.709 4.127 12.037 1.00 95.25 78 GLN A CA 1
ATOM 652 C C . GLN A 1 78 ? -12.831 4.295 10.795 1.00 95.25 78 GLN A C 1
ATOM 654 O O . GLN A 1 78 ? -13.176 3.773 9.733 1.00 95.25 78 GLN A O 1
ATOM 659 N N . SER A 1 79 ? -11.677 4.953 10.928 1.00 96.50 79 SER A N 1
ATOM 660 C CA . SER A 1 79 ? -10.728 5.107 9.820 1.00 96.50 79 SER A CA 1
ATOM 661 C C . SER A 1 79 ? -10.156 3.753 9.371 1.00 96.50 79 SER A C 1
ATOM 663 O O . SER A 1 79 ? -10.165 3.424 8.185 1.00 96.50 79 SER A O 1
ATOM 665 N N . ALA A 1 80 ? -9.780 2.893 10.320 1.00 96.81 80 ALA A N 1
ATOM 666 C CA . ALA A 1 80 ? -9.339 1.528 10.047 1.00 96.81 80 ALA A CA 1
ATOM 667 C C . ALA A 1 80 ? -10.418 0.691 9.334 1.00 96.81 80 ALA A C 1
ATOM 669 O O . ALA A 1 80 ? -10.119 -0.050 8.397 1.00 96.81 80 ALA A O 1
ATOM 670 N N . LEU A 1 81 ? -11.686 0.824 9.736 1.00 97.19 81 LEU A N 1
ATOM 671 C CA . LEU A 1 81 ? -12.817 0.134 9.115 1.00 97.19 81 LEU A CA 1
ATOM 672 C C . LEU A 1 81 ? -13.025 0.578 7.661 1.00 97.19 81 LEU A C 1
ATOM 674 O O . LEU A 1 81 ? -13.351 -0.255 6.813 1.00 97.19 81 LEU A O 1
ATOM 678 N N . GLN A 1 82 ? -12.814 1.862 7.356 1.00 97.69 82 GLN A N 1
ATOM 679 C CA . GLN A 1 82 ? -12.870 2.374 5.984 1.00 97.69 82 GLN A CA 1
ATOM 680 C C . GLN A 1 82 ? -11.793 1.725 5.109 1.00 97.69 82 GLN A C 1
ATOM 682 O O . GLN A 1 82 ? -12.118 1.181 4.051 1.00 97.69 82 GLN A O 1
ATOM 687 N N . ILE A 1 83 ? -10.541 1.692 5.575 1.00 98.12 83 ILE A N 1
ATOM 688 C CA . ILE A 1 83 ? -9.433 1.047 4.848 1.00 98.12 83 ILE A CA 1
ATOM 689 C C . ILE A 1 83 ? -9.715 -0.449 4.676 1.00 98.12 83 ILE A C 1
ATOM 691 O O . ILE A 1 83 ? -9.614 -0.990 3.573 1.00 98.12 83 ILE A O 1
ATOM 695 N N . PHE A 1 84 ? -10.141 -1.124 5.746 1.00 98.06 84 PHE A N 1
ATOM 696 C CA . PHE A 1 84 ? -10.468 -2.545 5.707 1.00 98.06 84 PHE A CA 1
ATOM 697 C C . PHE A 1 84 ? -11.558 -2.854 4.675 1.00 98.06 84 PHE A C 1
ATOM 699 O O . PHE A 1 84 ? -11.383 -3.750 3.852 1.00 98.06 84 PHE A O 1
ATOM 706 N N . ASN A 1 85 ? -12.665 -2.111 4.672 1.00 97.88 85 ASN A N 1
ATOM 707 C CA . ASN A 1 85 ? -13.762 -2.346 3.732 1.00 97.88 85 ASN A CA 1
ATOM 708 C C . ASN A 1 85 ? -13.407 -1.992 2.286 1.00 97.88 85 ASN A C 1
ATOM 710 O O . ASN A 1 85 ? -13.941 -2.617 1.373 1.00 97.88 85 ASN A O 1
ATOM 714 N N . THR A 1 86 ? -12.499 -1.038 2.085 1.00 98.06 86 THR A N 1
ATOM 715 C CA . THR A 1 86 ? -12.073 -0.611 0.749 1.00 98.06 86 THR A CA 1
ATOM 716 C C . THR A 1 86 ? -11.104 -1.604 0.111 1.00 98.06 86 THR A C 1
ATOM 718 O O . THR A 1 86 ? -11.228 -1.860 -1.085 1.00 98.06 86 THR A O 1
ATOM 721 N N . TYR A 1 87 ? -10.187 -2.201 0.888 1.00 98.06 87 TYR A N 1
ATOM 722 C CA . TYR A 1 87 ? -9.058 -2.966 0.331 1.00 98.06 87 TYR A CA 1
ATOM 723 C C . TYR A 1 87 ? -8.901 -4.401 0.841 1.00 98.06 87 TYR A C 1
ATOM 725 O O . TYR A 1 87 ? -8.395 -5.254 0.116 1.00 98.06 87 TYR A O 1
ATOM 733 N N . LEU A 1 88 ? -9.285 -4.698 2.085 1.00 97.19 88 LEU A N 1
ATOM 734 C CA . LEU A 1 88 ? -8.934 -5.970 2.739 1.00 97.19 88 LEU A CA 1
ATOM 735 C C . LEU A 1 88 ? -10.117 -6.928 2.872 1.00 97.19 88 LEU A C 1
ATOM 737 O O . LEU A 1 88 ? -9.946 -8.147 2.916 1.00 97.19 88 LEU A O 1
ATOM 741 N N . ASN A 1 89 ? -11.334 -6.397 2.946 1.00 95.38 89 ASN A N 1
ATOM 742 C CA . ASN A 1 89 ? -12.528 -7.209 3.069 1.00 95.38 89 ASN A CA 1
ATOM 743 C C . ASN A 1 89 ? -12.646 -8.153 1.860 1.00 95.38 89 ASN A C 1
ATOM 745 O O . ASN A 1 89 ? -12.405 -7.788 0.714 1.00 95.38 89 ASN A O 1
ATOM 749 N N . THR A 1 90 ? -13.080 -9.387 2.103 1.00 92.31 90 THR A N 1
ATOM 750 C CA . THR A 1 90 ? -13.322 -10.396 1.060 1.00 92.31 90 THR A CA 1
ATOM 751 C C . THR A 1 90 ? -14.243 -9.930 -0.070 1.00 92.31 90 THR A C 1
ATOM 753 O O . THR A 1 90 ? -14.151 -10.471 -1.167 1.00 92.31 90 THR A O 1
ATOM 756 N N . ARG A 1 91 ? -15.117 -8.949 0.200 1.00 93.88 91 ARG A N 1
ATOM 757 C CA . ARG A 1 91 ? -16.046 -8.337 -0.763 1.00 93.88 91 ARG A CA 1
ATOM 758 C C . ARG A 1 91 ? -15.690 -6.884 -1.102 1.00 93.88 91 ARG A C 1
ATOM 760 O O . ARG A 1 91 ? -16.543 -6.158 -1.598 1.00 93.88 91 ARG A O 1
ATOM 767 N N . ALA A 1 92 ? -14.479 -6.449 -0.768 1.00 95.31 92 ALA A N 1
ATOM 768 C CA . ALA A 1 92 ? -14.001 -5.113 -1.083 1.00 95.31 92 ALA A CA 1
ATOM 769 C C . ALA A 1 92 ? -13.957 -4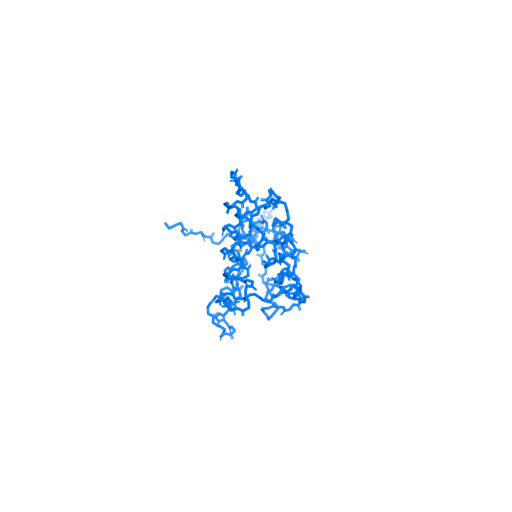.901 -2.602 1.00 95.31 92 ALA A C 1
ATOM 771 O O . ALA A 1 92 ? -13.505 -5.776 -3.338 1.00 95.31 92 ALA A O 1
ATOM 772 N N . GLU A 1 93 ? -14.395 -3.732 -3.063 1.00 92.75 93 GLU A N 1
ATOM 773 C CA . GLU A 1 93 ? -14.344 -3.369 -4.484 1.00 92.75 93 GLU A CA 1
ATOM 774 C C . GLU A 1 93 ? -12.894 -3.260 -4.976 1.00 92.75 93 GLU A C 1
ATOM 776 O O . GLU A 1 93 ? -12.555 -3.780 -6.036 1.00 92.75 93 GLU A O 1
ATOM 781 N N . LYS A 1 94 ? -12.009 -2.669 -4.161 1.00 96.25 94 LYS A N 1
ATOM 782 C CA . LYS A 1 94 ? -10.569 -2.579 -4.429 1.00 96.25 94 LYS A CA 1
ATOM 783 C C . LYS A 1 94 ? -9.784 -3.653 -3.671 1.00 96.25 94 LYS A C 1
ATOM 785 O O . LYS A 1 94 ? -8.713 -3.372 -3.131 1.00 96.25 94 LYS A O 1
ATOM 790 N N . LYS A 1 95 ? -10.315 -4.880 -3.599 1.00 96.12 95 LYS A N 1
ATOM 791 C CA . LYS A 1 95 ? -9.673 -5.977 -2.860 1.00 96.12 95 LYS A CA 1
ATOM 792 C C . LYS A 1 95 ? -8.220 -6.176 -3.306 1.00 96.12 95 LYS A C 1
ATOM 794 O O . LYS A 1 95 ? -7.935 -6.302 -4.496 1.00 96.12 95 LYS A O 1
ATOM 799 N N . LEU A 1 96 ? -7.315 -6.270 -2.337 1.00 95.69 96 LEU A N 1
ATOM 800 C CA . LEU A 1 96 ? -5.908 -6.575 -2.566 1.00 95.69 96 LEU A CA 1
ATOM 801 C C . LEU A 1 96 ? -5.601 -8.054 -2.350 1.00 95.69 96 LEU A C 1
ATOM 803 O O . LEU A 1 96 ? -6.152 -8.703 -1.459 1.00 95.69 96 LEU A O 1
ATOM 807 N N . ASP A 1 97 ? -4.657 -8.550 -3.142 1.00 94.00 97 ASP A N 1
ATOM 808 C CA . ASP A 1 97 ? -3.876 -9.736 -2.807 1.00 94.00 97 ASP A CA 1
ATOM 809 C C . ASP A 1 97 ? -2.637 -9.304 -2.011 1.00 94.00 97 ASP A C 1
ATOM 811 O O . ASP A 1 97 ? -1.890 -8.430 -2.458 1.00 94.00 97 ASP A O 1
ATOM 815 N N . LEU A 1 98 ? -2.436 -9.892 -0.832 1.00 94.31 98 LEU A N 1
ATOM 816 C CA . LEU A 1 98 ? -1.315 -9.593 0.057 1.00 94.31 98 LEU A CA 1
ATOM 817 C C . LEU A 1 98 ? -0.196 -10.645 -0.018 1.00 94.31 98 LEU A C 1
ATOM 819 O O . LEU A 1 98 ? 0.602 -10.730 0.911 1.00 94.31 98 LEU A O 1
ATOM 823 N N . GLY A 1 99 ? -0.131 -11.462 -1.074 1.00 87.56 99 GLY A N 1
ATOM 824 C CA . GLY A 1 99 ? 1.016 -12.337 -1.337 1.00 87.56 99 GLY A CA 1
ATOM 825 C C . GLY A 1 99 ? 1.227 -13.404 -0.259 1.00 87.56 99 GLY A C 1
ATOM 826 O O . GLY A 1 99 ? 2.337 -13.580 0.231 1.00 87.56 99 GLY A O 1
ATOM 827 N N . GLY A 1 100 ? 0.153 -14.079 0.165 1.00 86.50 100 GLY A N 1
ATOM 828 C CA . GLY A 1 100 ? 0.200 -15.128 1.197 1.00 86.50 100 GLY A CA 1
ATOM 829 C C . GLY A 1 100 ? -0.016 -14.641 2.637 1.00 86.50 100 GLY A C 1
ATOM 830 O O . GLY A 1 100 ? -0.003 -15.441 3.573 1.00 86.50 100 GLY A O 1
ATOM 831 N N . TYR A 1 101 ? -0.286 -13.350 2.842 1.00 92.00 101 TYR A N 1
ATOM 832 C CA . TYR A 1 101 ? -0.645 -12.773 4.147 1.00 92.00 101 TYR A CA 1
ATOM 833 C C . TYR A 1 101 ? -2.150 -12.894 4.453 1.00 92.00 101 TYR A C 1
ATOM 835 O O . TYR A 1 101 ? -2.781 -11.971 4.969 1.00 92.00 101 TYR A O 1
ATOM 843 N N . ASP A 1 102 ? -2.747 -14.053 4.172 1.00 89.38 102 ASP A N 1
ATOM 844 C CA . ASP A 1 102 ? -4.202 -14.260 4.278 1.00 89.38 102 ASP A CA 1
ATOM 845 C C . ASP A 1 102 ? -4.740 -14.097 5.707 1.00 89.38 102 ASP A C 1
ATOM 847 O O . ASP A 1 102 ? -5.900 -13.738 5.909 1.00 89.38 102 ASP A O 1
ATOM 851 N N . HIS A 1 103 ? -3.884 -14.312 6.710 1.00 94.25 103 HIS A N 1
ATOM 852 C CA . HIS A 1 103 ? -4.202 -14.159 8.130 1.00 94.25 103 HIS A CA 1
ATOM 853 C C . HIS A 1 103 ? -4.480 -12.704 8.547 1.00 94.25 103 HIS A C 1
ATOM 855 O O . HIS A 1 103 ? -5.100 -12.475 9.586 1.00 94.25 103 HIS A O 1
ATOM 861 N N . ILE A 1 104 ? -4.069 -11.715 7.746 1.00 95.50 104 ILE A N 1
ATOM 862 C CA . ILE A 1 104 ? -4.284 -10.295 8.046 1.00 95.50 104 ILE A CA 1
ATOM 863 C C . ILE A 1 104 ? -5.768 -9.944 8.016 1.00 95.50 104 ILE A C 1
ATOM 865 O O . ILE A 1 104 ? -6.253 -9.263 8.910 1.00 95.50 104 ILE A O 1
ATOM 869 N N . VAL A 1 105 ? -6.524 -10.462 7.047 1.00 95.19 105 VAL A N 1
ATOM 870 C CA . VAL A 1 105 ? -7.958 -10.163 6.917 1.00 95.19 105 VAL A CA 1
ATOM 871 C C . VAL A 1 105 ? -8.768 -10.574 8.161 1.00 95.19 105 VAL A C 1
ATOM 873 O O . VAL A 1 105 ? -9.499 -9.726 8.683 1.00 95.19 105 VAL A O 1
ATOM 876 N N . PRO A 1 106 ? -8.693 -11.824 8.669 1.00 96.06 106 PRO A N 1
ATOM 877 C CA . PRO A 1 106 ? -9.387 -12.192 9.900 1.00 96.06 106 PRO A CA 1
ATOM 878 C C . PRO A 1 106 ? -8.843 -11.440 11.122 1.00 96.06 106 PRO A C 1
ATOM 880 O O . PRO A 1 106 ? -9.650 -10.940 11.901 1.00 96.06 106 PRO A O 1
ATOM 883 N N . LYS A 1 107 ? -7.521 -11.246 11.241 1.00 95.50 107 LYS A N 1
ATOM 884 C CA . LYS A 1 107 ? -6.907 -10.500 12.354 1.00 95.50 107 LYS A CA 1
ATOM 885 C C . LYS A 1 107 ? -7.399 -9.050 12.428 1.00 95.50 107 LYS A C 1
ATOM 887 O O . LYS A 1 107 ? -7.816 -8.592 13.488 1.00 95.50 107 LYS A O 1
ATOM 892 N N . THR A 1 108 ? -7.421 -8.325 11.307 1.00 94.81 108 THR A N 1
ATOM 893 C CA . THR A 1 108 ? -7.961 -6.956 11.258 1.00 94.81 108 THR A CA 1
ATOM 894 C C . THR A 1 108 ? -9.450 -6.941 11.597 1.00 94.81 108 THR A C 1
ATOM 896 O O . THR A 1 108 ? -9.897 -6.070 12.338 1.00 94.81 108 THR A O 1
ATOM 899 N N . ARG A 1 109 ? -10.228 -7.914 11.104 1.00 95.56 109 ARG A N 1
ATOM 900 C CA . ARG A 1 109 ? -11.661 -8.013 11.417 1.00 95.56 109 ARG A CA 1
ATOM 901 C C . ARG A 1 109 ? -11.908 -8.188 12.915 1.00 95.56 109 ARG A C 1
ATOM 903 O O . ARG A 1 109 ? -12.793 -7.526 13.443 1.00 95.56 109 ARG A O 1
ATOM 910 N N . GLU A 1 110 ? -11.152 -9.057 13.578 1.00 94.44 110 GLU A N 1
ATOM 911 C CA . GLU A 1 110 ? -11.257 -9.288 15.023 1.00 94.44 110 GLU A CA 1
ATOM 912 C C . GLU A 1 110 ? -10.954 -8.012 15.812 1.00 94.44 110 GLU A C 1
ATOM 914 O O . GLU A 1 110 ? -11.754 -7.610 16.656 1.00 94.44 110 GLU A O 1
ATOM 919 N N . LEU A 1 111 ? -9.866 -7.313 15.470 1.00 93.38 111 LEU A N 1
ATOM 920 C CA . LEU A 1 111 ? -9.520 -6.031 16.091 1.00 93.38 111 LEU A CA 1
ATOM 921 C C . LEU A 1 111 ? -10.641 -4.995 15.926 1.00 93.38 111 LEU A C 1
ATOM 923 O O . LEU A 1 111 ? -10.996 -4.305 16.877 1.00 93.38 111 LEU A O 1
ATOM 927 N N . LEU A 1 112 ? -11.255 -4.927 14.743 1.00 93.62 112 LEU A N 1
ATOM 928 C CA . LEU A 1 112 ? -12.367 -4.017 14.460 1.00 93.62 112 LEU A CA 1
ATOM 929 C C . LEU A 1 112 ? -13.684 -4.412 15.154 1.00 93.62 112 LEU A C 1
ATOM 931 O O . LEU A 1 112 ? -14.611 -3.605 15.190 1.00 93.62 112 LEU A O 1
ATOM 935 N N . GLN A 1 113 ? -13.812 -5.612 15.719 1.00 92.56 113 GLN A N 1
ATOM 936 C CA . GLN A 1 113 ? -15.007 -6.011 16.475 1.00 92.56 113 GLN A CA 1
ATOM 937 C C . GLN A 1 113 ? -14.937 -5.620 17.953 1.00 92.56 113 GLN A C 1
ATOM 939 O O . GLN A 1 113 ? -15.972 -5.566 18.612 1.00 92.56 113 GLN A O 1
ATOM 944 N N . VAL A 1 114 ? -13.759 -5.273 18.475 1.00 88.06 114 VAL A N 1
ATOM 945 C CA . VAL A 1 114 ? -13.613 -4.861 19.876 1.00 88.06 114 VAL A CA 1
ATOM 946 C C . VAL A 1 114 ? -14.233 -3.471 20.073 1.00 88.06 114 VAL A C 1
ATOM 948 O O . VAL A 1 114 ? -13.870 -2.516 19.384 1.00 88.06 114 VAL A O 1
ATOM 951 N N . GLU A 1 115 ? -15.215 -3.347 20.969 1.00 79.62 115 GLU A N 1
ATOM 952 C CA . GLU A 1 115 ? -15.918 -2.074 21.226 1.00 79.62 115 GLU A CA 1
ATOM 953 C C . GLU A 1 115 ? -15.239 -1.204 22.290 1.00 79.62 115 GLU A C 1
ATOM 955 O O . GLU A 1 115 ? -15.287 0.015 22.186 1.00 79.62 115 GLU A O 1
ATOM 960 N N . ASN A 1 116 ? -14.547 -1.818 23.255 1.00 78.56 116 ASN A N 1
ATOM 961 C CA . ASN A 1 116 ? -13.967 -1.134 24.419 1.00 78.56 116 ASN A CA 1
ATOM 962 C C . ASN A 1 116 ? -12.432 -1.230 24.468 1.00 78.56 116 ASN A C 1
ATOM 964 O O . ASN A 1 116 ? -11.853 -1.340 25.546 1.00 78.56 116 ASN A O 1
ATOM 968 N N . SER A 1 117 ? -11.765 -1.268 23.312 1.00 81.75 117 SER A N 1
ATOM 969 C CA . SER A 1 117 ? -10.301 -1.185 23.277 1.00 81.75 117 SER A CA 1
ATOM 970 C C . SER A 1 117 ? -9.863 0.271 23.401 1.00 81.75 117 SER A C 1
ATOM 972 O O . SER A 1 117 ? -10.508 1.164 22.860 1.00 81.75 117 SER A O 1
ATOM 974 N N . GLU A 1 118 ? -8.737 0.499 24.065 1.00 79.00 118 GLU A N 1
ATOM 975 C CA . GLU A 1 118 ? -8.026 1.782 24.051 1.00 79.00 118 GLU A CA 1
ATOM 976 C C . GLU A 1 118 ? -6.723 1.693 23.240 1.00 79.00 118 GLU A C 1
ATOM 978 O O . GLU A 1 118 ? -6.058 2.698 22.993 1.00 79.00 118 GLU A O 1
ATOM 983 N N . ASP A 1 119 ? -6.357 0.491 22.783 1.00 85.94 119 ASP A N 1
ATOM 984 C CA . ASP A 1 119 ? -5.087 0.256 22.109 1.00 85.94 119 ASP A CA 1
ATOM 985 C C . ASP A 1 119 ? -5.194 0.462 20.594 1.00 85.94 119 ASP A C 1
ATOM 987 O O . ASP A 1 119 ? -5.521 -0.444 19.822 1.00 85.94 119 ASP A O 1
ATOM 991 N N . VAL A 1 120 ? -4.868 1.680 20.163 1.00 88.69 120 VAL A N 1
ATOM 992 C CA . VAL A 1 120 ? -4.704 2.028 18.744 1.00 88.69 120 VAL A CA 1
ATOM 993 C C . VAL A 1 120 ? -3.478 1.330 18.134 1.00 88.69 120 VAL A C 1
ATOM 995 O O . VAL A 1 120 ? -3.460 1.060 16.932 1.00 88.69 120 VAL A O 1
ATOM 998 N N . SER A 1 121 ? -2.474 0.966 18.939 1.00 90.81 121 SER A N 1
ATOM 999 C CA . SER A 1 121 ? -1.219 0.366 18.461 1.00 90.81 121 SER A CA 1
ATOM 1000 C C . SER A 1 121 ? -1.459 -0.969 17.763 1.00 90.81 121 SER A C 1
ATOM 1002 O O . SER A 1 121 ? -0.850 -1.240 16.732 1.00 90.81 121 SER A O 1
ATOM 1004 N N . SER A 1 122 ? -2.396 -1.780 18.258 1.00 92.25 122 SER A N 1
ATOM 1005 C CA . SER A 1 122 ? -2.793 -3.027 17.596 1.00 92.25 122 SER A CA 1
ATOM 1006 C C . SER A 1 122 ? -3.365 -2.805 16.187 1.00 92.25 122 SER A C 1
ATOM 1008 O O . SER A 1 122 ? -3.075 -3.588 15.279 1.00 92.25 122 SER A O 1
ATOM 1010 N N . LEU A 1 123 ? -4.124 -1.720 15.969 1.00 93.69 123 LEU A N 1
ATOM 1011 C CA . LEU A 1 123 ? -4.614 -1.348 14.634 1.00 93.69 123 LEU A CA 1
ATOM 1012 C C . LEU A 1 123 ? -3.471 -0.861 13.733 1.00 93.69 123 LEU A C 1
ATOM 1014 O O . LEU A 1 123 ? -3.403 -1.242 12.569 1.00 93.69 123 LEU A O 1
ATOM 1018 N N . LEU A 1 124 ? -2.546 -0.060 14.263 1.00 94.19 124 LEU A N 1
ATOM 1019 C CA . LEU A 1 124 ? -1.376 0.398 13.506 1.00 94.19 124 LEU A CA 1
ATOM 1020 C C . LEU A 1 124 ? -0.506 -0.784 13.054 1.00 94.19 124 LEU A C 1
ATOM 1022 O O . LEU A 1 124 ? -0.170 -0.893 11.875 1.00 94.19 124 LEU A O 1
ATOM 1026 N N . ASN A 1 125 ? -0.227 -1.715 13.968 1.00 95.62 125 ASN A N 1
ATOM 1027 C CA . ASN A 1 125 ? 0.603 -2.885 13.699 1.00 95.62 125 ASN A CA 1
ATOM 1028 C C . ASN A 1 125 ? -0.009 -3.795 12.628 1.00 95.62 125 ASN A C 1
ATOM 1030 O O . ASN A 1 125 ? 0.707 -4.258 11.740 1.00 95.62 125 ASN A O 1
ATOM 1034 N N . VAL A 1 126 ? -1.330 -4.029 12.656 1.00 96.06 126 VAL A N 1
ATOM 1035 C CA . VAL A 1 126 ? -1.955 -4.896 11.644 1.00 96.06 126 VAL A CA 1
ATOM 1036 C C . VAL A 1 126 ? -1.893 -4.281 10.243 1.00 96.06 126 VAL A C 1
ATOM 1038 O O . VAL A 1 126 ? -1.710 -5.013 9.271 1.00 96.06 126 VAL A O 1
ATOM 1041 N N . PHE A 1 127 ? -1.973 -2.951 10.115 1.00 96.81 127 PHE A N 1
ATOM 1042 C CA . PHE A 1 127 ? -1.767 -2.293 8.822 1.00 96.81 127 PHE A CA 1
ATOM 1043 C C . PHE A 1 127 ? -0.299 -2.283 8.394 1.00 96.81 127 PHE A C 1
ATOM 1045 O O . PHE A 1 127 ? -0.030 -2.418 7.204 1.00 96.81 127 PHE A O 1
ATOM 1052 N N . ASP A 1 128 ? 0.662 -2.216 9.316 1.00 96.38 128 ASP A N 1
ATOM 1053 C CA . ASP A 1 128 ? 2.082 -2.376 8.976 1.00 96.38 128 ASP A CA 1
ATOM 1054 C C . ASP A 1 128 ? 2.414 -3.783 8.453 1.00 96.38 128 ASP A C 1
ATOM 1056 O O . ASP A 1 128 ? 3.178 -3.940 7.488 1.00 96.38 128 ASP A O 1
ATOM 1060 N N . GLU A 1 129 ? 1.791 -4.811 9.028 1.00 96.62 129 GLU A N 1
ATOM 1061 C CA . GLU A 1 129 ? 1.859 -6.177 8.509 1.00 96.62 129 GLU A CA 1
ATOM 1062 C C . GLU A 1 129 ? 1.174 -6.285 7.134 1.00 96.62 129 GLU A C 1
ATOM 1064 O O . GLU A 1 129 ? 1.757 -6.842 6.201 1.00 96.62 129 GLU A O 1
ATOM 1069 N N . ALA A 1 130 ? -0.006 -5.678 6.957 1.00 97.06 130 ALA A N 1
ATOM 1070 C CA . ALA A 1 130 ? -0.710 -5.643 5.672 1.00 97.06 130 ALA A CA 1
ATOM 1071 C C . ALA A 1 130 ? 0.119 -4.959 4.570 1.00 97.06 130 ALA A C 1
ATOM 1073 O O . ALA A 1 130 ? 0.224 -5.466 3.452 1.00 97.06 130 ALA A O 1
ATOM 1074 N N . LEU A 1 131 ? 0.765 -3.834 4.891 1.00 97.00 131 LEU A N 1
ATOM 1075 C CA . LEU A 1 131 ? 1.687 -3.145 3.991 1.00 97.00 131 LEU A CA 1
ATOM 1076 C C . LEU A 1 131 ? 2.885 -4.026 3.624 1.00 97.00 131 LEU A C 1
ATOM 1078 O O . LEU A 1 131 ? 3.395 -3.936 2.509 1.00 97.00 131 LEU A O 1
ATOM 1082 N N . SER A 1 132 ? 3.343 -4.884 4.536 1.00 95.88 132 SER A N 1
ATOM 1083 C CA . SER A 1 132 ? 4.434 -5.824 4.262 1.00 95.88 132 SER A CA 1
ATOM 1084 C C . SER A 1 132 ? 4.018 -6.890 3.254 1.00 95.88 132 SER A C 1
ATOM 1086 O O . SER A 1 132 ? 4.731 -7.070 2.269 1.00 95.88 132 SER A O 1
ATOM 1088 N N . GLY A 1 133 ? 2.837 -7.490 3.424 1.00 96.00 133 GLY A N 1
ATOM 1089 C CA . GLY A 1 133 ? 2.283 -8.431 2.446 1.00 96.00 133 GLY A CA 1
ATOM 1090 C C . GLY A 1 133 ? 2.038 -7.789 1.080 1.00 96.00 133 GLY A C 1
ATOM 1091 O O . GLY A 1 133 ? 2.435 -8.325 0.048 1.00 96.00 133 GLY A O 1
ATOM 1092 N N . MET A 1 134 ? 1.494 -6.569 1.057 1.00 96.62 134 MET A N 1
ATOM 1093 C CA . MET A 1 134 ? 1.320 -5.801 -0.179 1.00 96.62 134 MET A CA 1
ATOM 1094 C C . MET A 1 134 ? 2.646 -5.589 -0.932 1.00 96.62 134 MET A C 1
ATOM 1096 O O . MET A 1 134 ? 2.720 -5.804 -2.144 1.00 96.62 134 MET A O 1
ATOM 1100 N N . ARG A 1 135 ? 3.711 -5.201 -0.224 1.00 95.12 135 ARG A N 1
ATOM 1101 C CA . ARG A 1 135 ? 5.036 -5.017 -0.833 1.00 95.12 135 ARG A CA 1
ATOM 1102 C C . ARG A 1 135 ? 5.646 -6.323 -1.302 1.00 95.12 135 ARG A C 1
ATOM 1104 O O . ARG A 1 135 ? 6.292 -6.332 -2.346 1.00 95.12 135 ARG A O 1
ATOM 1111 N N . GLN A 1 136 ? 5.475 -7.400 -0.539 1.00 93.88 136 GLN A N 1
ATOM 1112 C CA . GLN A 1 136 ? 5.932 -8.718 -0.956 1.00 93.88 136 GLN A CA 1
ATOM 1113 C C . GLN A 1 136 ? 5.241 -9.126 -2.254 1.00 93.88 136 GLN A C 1
ATOM 1115 O O . GLN A 1 136 ? 5.933 -9.446 -3.214 1.00 93.88 136 GLN A O 1
ATOM 1120 N N . ASN A 1 137 ? 3.915 -8.984 -2.333 1.00 95.06 137 ASN A N 1
ATOM 1121 C CA . ASN A 1 137 ? 3.167 -9.255 -3.556 1.00 95.06 137 ASN A CA 1
ATOM 1122 C C . ASN A 1 137 ? 3.734 -8.469 -4.751 1.00 95.06 137 ASN A C 1
ATOM 1124 O O . ASN A 1 137 ? 4.049 -9.056 -5.780 1.00 95.06 137 ASN A O 1
ATOM 1128 N N . LEU A 1 138 ? 3.953 -7.156 -4.611 1.00 94.44 138 LEU A N 1
ATOM 1129 C CA . LEU A 1 138 ? 4.529 -6.336 -5.688 1.00 94.44 138 LEU A CA 1
ATOM 1130 C C . LEU A 1 138 ? 5.969 -6.733 -6.072 1.00 94.44 138 LEU A C 1
ATOM 1132 O O . LEU A 1 138 ? 6.345 -6.582 -7.236 1.00 94.44 138 LEU A O 1
ATOM 1136 N N . ASN A 1 139 ? 6.772 -7.228 -5.125 1.00 90.88 139 ASN A N 1
ATOM 1137 C CA . ASN A 1 139 ? 8.145 -7.683 -5.372 1.00 90.88 139 ASN A CA 1
ATOM 1138 C C . ASN A 1 139 ? 8.216 -9.090 -5.986 1.00 90.88 139 ASN A C 1
ATOM 1140 O O . ASN A 1 139 ? 9.118 -9.357 -6.770 1.00 90.88 139 ASN A O 1
ATOM 1144 N N . GLU A 1 140 ? 7.288 -9.985 -5.649 1.00 90.56 140 GLU A N 1
ATOM 1145 C CA . GLU A 1 140 ? 7.315 -11.405 -6.040 1.00 90.56 140 GLU A CA 1
ATOM 1146 C C . GLU A 1 140 ? 6.526 -11.695 -7.326 1.00 90.56 140 GLU A C 1
ATOM 1148 O O . GLU A 1 140 ? 6.128 -12.824 -7.602 1.00 90.56 140 GLU A O 1
ATOM 1153 N N . GLY A 1 141 ? 6.315 -10.673 -8.157 1.00 87.44 141 GLY A N 1
ATOM 1154 C CA . GLY A 1 141 ? 5.659 -10.824 -9.456 1.00 87.44 141 GLY A CA 1
ATOM 1155 C C . GLY A 1 141 ? 4.163 -10.511 -9.460 1.00 87.44 141 GLY A C 1
ATOM 1156 O O . GLY A 1 141 ? 3.545 -10.551 -10.530 1.00 87.44 141 GLY A O 1
ATOM 1157 N N . GLY A 1 142 ? 3.590 -10.117 -8.321 1.00 89.69 142 GLY A N 1
ATOM 1158 C CA . GLY A 1 142 ? 2.267 -9.504 -8.259 1.00 89.69 142 GLY A CA 1
ATOM 1159 C C . GLY A 1 142 ? 2.155 -8.319 -9.221 1.00 89.69 142 GLY A C 1
ATOM 1160 O O . GLY A 1 142 ? 3.148 -7.710 -9.638 1.00 89.69 142 GLY A O 1
ATOM 1161 N N . CYS A 1 143 ? 0.928 -8.040 -9.659 1.00 89.88 143 CYS A N 1
ATOM 1162 C CA . CYS A 1 143 ? 0.657 -7.056 -10.712 1.00 89.88 143 CYS A CA 1
ATOM 1163 C C . CYS A 1 143 ? 1.460 -7.318 -12.008 1.00 89.88 143 CYS A C 1
ATOM 1165 O O . CYS A 1 143 ? 1.892 -6.392 -12.689 1.00 89.88 143 CYS A O 1
ATOM 1167 N N . GLY A 1 144 ? 1.733 -8.587 -12.341 1.00 87.31 144 GLY A N 1
ATOM 1168 C CA . GLY A 1 144 ? 2.472 -8.967 -13.551 1.00 87.31 144 GLY A CA 1
ATOM 1169 C C . GLY A 1 144 ? 3.953 -8.564 -13.545 1.00 87.31 144 GLY A C 1
ATOM 1170 O O . GLY A 1 144 ? 4.515 -8.280 -14.613 1.00 87.31 144 GLY A O 1
ATOM 1171 N N . GLY A 1 145 ? 4.571 -8.507 -12.360 1.00 91.81 145 GLY A N 1
ATOM 1172 C CA . GLY A 1 145 ? 5.962 -8.092 -12.164 1.00 91.81 145 GLY A CA 1
ATOM 1173 C C . GLY A 1 145 ? 6.183 -6.614 -12.471 1.00 91.81 145 GLY A C 1
ATOM 1174 O O . GLY A 1 145 ? 7.219 -6.241 -13.025 1.00 91.81 145 GLY A O 1
ATOM 1175 N N . ALA A 1 146 ? 5.186 -5.775 -12.179 1.00 92.75 146 ALA A N 1
ATOM 1176 C CA . ALA A 1 146 ? 5.213 -4.356 -12.513 1.00 92.75 146 ALA A CA 1
ATOM 1177 C C . ALA A 1 146 ? 6.435 -3.643 -11.920 1.00 92.75 146 ALA A C 1
ATOM 1179 O O . ALA A 1 146 ? 7.092 -2.878 -12.622 1.00 92.75 146 ALA A O 1
ATOM 1180 N N . TYR A 1 147 ? 6.791 -3.931 -10.666 1.00 94.44 147 TYR A N 1
ATOM 1181 C CA . TYR A 1 147 ? 7.939 -3.293 -10.026 1.00 94.44 147 TYR A CA 1
ATOM 1182 C C . TYR A 1 147 ? 9.272 -3.676 -10.694 1.00 94.44 147 TYR A C 1
ATOM 1184 O O . TYR A 1 147 ? 10.077 -2.800 -11.011 1.00 94.44 147 TYR A O 1
ATOM 1192 N N . ASP A 1 148 ? 9.485 -4.952 -11.023 1.00 93.62 148 ASP A N 1
ATOM 1193 C CA . ASP A 1 148 ? 10.673 -5.391 -11.772 1.00 93.62 148 ASP A CA 1
ATOM 1194 C C . ASP A 1 148 ? 10.779 -4.738 -13.146 1.00 93.62 148 ASP A C 1
ATOM 1196 O O . ASP A 1 148 ? 11.851 -4.286 -13.555 1.00 93.62 148 ASP A O 1
ATOM 1200 N N . LYS A 1 149 ? 9.652 -4.631 -13.848 1.00 93.75 149 LYS A N 1
ATOM 1201 C CA . LYS A 1 149 ? 9.601 -3.951 -15.142 1.00 93.75 149 LYS A CA 1
ATOM 1202 C C . LYS A 1 149 ? 9.893 -2.468 -14.991 1.00 93.75 149 LYS A C 1
ATOM 1204 O O . LYS A 1 149 ? 10.667 -1.938 -15.784 1.00 93.75 149 LYS A O 1
ATOM 1209 N N . TRP A 1 150 ? 9.338 -1.809 -13.981 1.00 94.31 150 TRP A N 1
ATOM 1210 C CA . TRP A 1 150 ? 9.598 -0.398 -13.721 1.00 94.31 150 TRP A CA 1
ATOM 1211 C C . TRP A 1 150 ? 11.086 -0.136 -13.480 1.00 94.31 150 TRP A C 1
ATOM 1213 O O . TRP A 1 150 ? 11.650 0.754 -14.111 1.00 94.31 150 TRP A O 1
ATOM 1223 N N . LYS A 1 151 ? 11.758 -0.977 -12.680 1.00 92.19 151 LYS A N 1
ATOM 1224 C CA . LYS A 1 151 ? 13.203 -0.864 -12.411 1.00 92.19 151 LYS A CA 1
ATOM 1225 C C . LYS A 1 151 ? 14.058 -0.839 -13.680 1.00 92.19 151 LYS A C 1
ATOM 1227 O O . LYS A 1 151 ? 15.019 -0.075 -13.739 1.00 92.19 151 LYS A O 1
ATOM 1232 N N . ILE A 1 152 ? 13.696 -1.630 -14.693 1.00 88.88 152 ILE A N 1
ATOM 1233 C CA . ILE A 1 152 ? 14.392 -1.680 -15.993 1.00 88.88 152 ILE A CA 1
ATOM 1234 C C . ILE A 1 152 ? 14.208 -0.372 -16.780 1.00 88.88 152 ILE A C 1
ATOM 1236 O O . ILE A 1 152 ? 15.099 0.034 -17.525 1.00 88.88 152 ILE A O 1
ATOM 1240 N N . HIS A 1 153 ? 13.068 0.299 -16.610 1.00 84.62 153 HIS A N 1
ATOM 1241 C CA . HIS A 1 153 ? 12.731 1.540 -17.312 1.00 84.62 153 HIS A CA 1
ATOM 1242 C C . HIS A 1 153 ? 13.171 2.805 -16.561 1.00 84.62 153 HIS A C 1
ATOM 1244 O O . HIS A 1 153 ? 13.064 3.899 -17.114 1.00 84.62 153 HIS A O 1
ATOM 1250 N N . LEU A 1 154 ? 13.688 2.681 -15.333 1.00 86.75 154 LEU A N 1
ATOM 1251 C CA . LEU A 1 154 ? 14.246 3.806 -14.588 1.00 86.75 154 LEU A CA 1
ATOM 1252 C C . LEU A 1 154 ? 15.509 4.323 -15.281 1.00 86.75 154 LEU A C 1
ATOM 1254 O O . LEU A 1 154 ? 16.594 3.755 -15.158 1.00 86.75 154 LEU A O 1
ATOM 1258 N N . GLN A 1 155 ? 15.363 5.432 -16.001 1.00 77.69 155 GLN A N 1
ATOM 1259 C CA . GLN A 1 155 ? 16.472 6.134 -16.630 1.00 77.69 155 GLN A CA 1
ATOM 1260 C C . GLN A 1 155 ? 16.765 7.421 -15.863 1.00 77.69 155 GLN A C 1
ATOM 1262 O O . GLN A 1 155 ? 15.864 8.240 -15.668 1.00 77.69 155 GLN A O 1
ATOM 1267 N N . PRO A 1 156 ? 18.014 7.630 -15.415 1.00 76.56 156 PRO A N 1
ATOM 1268 C CA . PRO A 1 156 ? 18.372 8.884 -14.786 1.00 76.56 156 PRO A CA 1
ATOM 1269 C C . PRO A 1 156 ? 18.331 10.008 -15.814 1.00 76.56 156 PRO A C 1
ATOM 1271 O O . PRO A 1 156 ? 18.663 9.817 -16.984 1.00 76.56 156 PRO A O 1
ATOM 1274 N N . LYS A 1 157 ? 18.016 11.221 -15.363 1.00 69.38 157 LYS A N 1
ATOM 1275 C CA . LYS A 1 157 ? 18.225 12.420 -16.172 1.00 69.38 157 LYS A CA 1
ATOM 1276 C C . LYS A 1 157 ? 19.699 12.488 -16.575 1.00 69.38 157 LYS A C 1
ATOM 1278 O O . LYS A 1 157 ? 20.562 12.749 -15.731 1.00 69.38 157 LYS A O 1
ATOM 1283 N N . ASP A 1 158 ? 19.992 12.295 -17.859 1.00 59.78 158 ASP A N 1
ATOM 1284 C CA . ASP A 1 158 ? 21.313 12.588 -18.397 1.00 59.78 158 ASP A CA 1
ATOM 1285 C C . ASP A 1 158 ? 21.619 14.056 -18.086 1.00 59.78 158 ASP A C 1
ATOM 1287 O O . ASP A 1 158 ? 21.003 14.983 -18.627 1.00 59.78 158 ASP A O 1
ATOM 1291 N N . LYS A 1 159 ? 22.595 14.302 -17.202 1.00 48.59 159 LYS A N 1
ATOM 1292 C CA . LYS A 1 159 ? 23.279 15.594 -17.220 1.00 48.59 159 LYS A CA 1
ATOM 1293 C C . LYS A 1 159 ? 23.809 15.700 -18.638 1.00 48.59 159 LYS A C 1
ATOM 1295 O O . LYS A 1 159 ? 24.677 14.907 -18.999 1.00 48.59 159 LYS A O 1
ATOM 1300 N N . LYS A 1 160 ? 23.300 16.649 -19.433 1.00 46.97 160 LYS A N 1
ATOM 1301 C CA . LYS A 1 160 ? 23.967 17.082 -20.662 1.00 46.97 160 LYS A CA 1
ATOM 1302 C C . LYS A 1 160 ? 25.443 17.246 -20.305 1.00 46.97 160 LYS A C 1
ATOM 1304 O O . LYS A 1 160 ? 25.820 18.207 -19.637 1.00 46.97 160 LYS A O 1
ATOM 1309 N N . LYS A 1 161 ? 26.275 16.268 -20.671 1.00 45.19 161 LYS A N 1
ATOM 1310 C CA . LYS A 1 161 ? 27.719 16.440 -20.658 1.00 45.19 161 LYS A CA 1
ATOM 1311 C C . LYS A 1 161 ? 27.929 17.569 -21.651 1.00 45.19 161 LYS A C 1
ATOM 1313 O O . LYS A 1 161 ? 27.680 17.368 -22.838 1.00 45.19 161 LYS A O 1
ATOM 1318 N N . ASN A 1 162 ? 28.332 18.743 -21.171 1.00 42.12 162 ASN A N 1
ATOM 1319 C CA . ASN A 1 162 ? 28.985 19.728 -22.017 1.00 42.12 162 ASN A CA 1
ATOM 1320 C C . ASN A 1 162 ? 30.167 19.004 -22.668 1.00 42.12 162 ASN A C 1
ATOM 1322 O O . ASN A 1 162 ? 31.226 18.827 -22.065 1.00 42.12 162 ASN A O 1
ATOM 1326 N N . LYS A 1 163 ? 29.947 18.486 -23.877 1.00 42.78 163 LYS A N 1
ATOM 1327 C CA . LYS A 1 163 ? 31.012 18.020 -24.746 1.00 42.78 163 LYS A CA 1
ATOM 1328 C C . LYS A 1 163 ? 31.757 19.278 -25.182 1.00 42.78 163 LYS A C 1
ATOM 1330 O O . LYS A 1 163 ? 31.258 20.036 -25.995 1.00 42.78 163 LYS A O 1
ATOM 1335 N N . SER A 1 164 ? 32.895 19.480 -24.525 1.00 43.12 164 SER A N 1
ATOM 1336 C CA . SER A 1 164 ? 34.188 19.853 -25.097 1.00 43.12 164 SER A CA 1
ATOM 1337 C C . SER A 1 164 ? 34.207 20.938 -26.179 1.00 43.12 164 SER A C 1
ATOM 1339 O O . SER A 1 164 ? 33.769 20.702 -27.296 1.00 43.12 164 SER A O 1
ATOM 1341 N N . CYS A 1 165 ? 34.949 22.012 -25.906 1.00 37.34 165 CYS A N 1
ATOM 1342 C CA . CYS A 1 165 ? 36.033 22.376 -26.816 1.00 37.34 165 CYS A CA 1
ATOM 1343 C C . CYS A 1 165 ? 37.352 22.316 -26.040 1.00 37.34 165 CYS A C 1
ATOM 1345 O O . CYS A 1 165 ? 37.615 23.125 -25.152 1.00 37.34 165 CYS A O 1
ATOM 1347 N N . ARG A 1 166 ? 38.150 21.288 -26.350 1.00 39.62 166 ARG A N 1
ATOM 1348 C CA . ARG A 1 166 ? 39.608 21.317 -26.214 1.00 39.62 166 ARG A CA 1
ATOM 1349 C C . ARG A 1 166 ? 40.157 22.371 -27.184 1.00 39.62 166 ARG A C 1
ATOM 1351 O O . ARG A 1 166 ? 39.714 22.406 -28.324 1.00 39.62 166 ARG A O 1
ATOM 1358 N N . LEU A 1 167 ? 41.118 23.150 -26.688 1.00 40.44 167 LEU A N 1
ATOM 1359 C CA . LEU A 1 167 ? 42.360 23.590 -27.343 1.00 40.44 167 LEU A CA 1
ATOM 1360 C C . LEU A 1 167 ? 42.360 23.646 -28.884 1.00 40.44 167 LEU A C 1
ATOM 1362 O O . LEU A 1 167 ? 42.488 22.606 -29.530 1.00 40.44 167 LEU A O 1
ATOM 1366 N N . LEU A 1 168 ? 42.376 24.869 -29.416 1.00 40.12 168 LEU A N 1
ATOM 1367 C CA . LEU A 1 168 ? 43.342 25.313 -30.425 1.00 40.12 168 LEU A CA 1
ATOM 1368 C C . LEU A 1 168 ? 43.897 26.666 -29.975 1.00 40.12 168 LEU A C 1
ATOM 1370 O O . LEU A 1 168 ? 43.077 27.484 -29.501 1.00 40.12 168 LEU A O 1
#